Protein AF-A0A0A0B5E8-F1 (afdb_monomer_lite)

Foldseek 3Di:
DDDDDPPDDDPPDDDDPDDDPPDPDDDDDDDDDDDPQAAPPPGDGRPLQRQQWWQFPVGRTHGVCCCVPPVVQADPVPRGGTHGDDHDPD

Radius of gyration: 17.48 Å; chains: 1; bounding box: 31×32×61 Å

Structure (mmCIF, N/CA/C/O backbone):
data_AF-A0A0A0B5E8-F1
#
_entry.id   AF-A0A0A0B5E8-F1
#
loop_
_atom_site.group_PDB
_atom_site.id
_atom_site.type_symbol
_atom_site.label_atom_id
_atom_site.label_alt_id
_atom_site.label_comp_id
_atom_site.label_asym_id
_atom_site.label_entity_id
_atom_site.label_seq_id
_atom_site.pdbx_PDB_ins_code
_atom_site.Cartn_x
_atom_site.Cartn_y
_atom_site.Cartn_z
_atom_site.occupancy
_atom_site.B_iso_or_equiv
_atom_site.auth_seq_id
_atom_site.auth_comp_id
_atom_site.auth_asym_id
_atom_site.auth_atom_id
_atom_site.pdbx_PDB_model_num
ATOM 1 N N . MET A 1 1 ? -7.504 4.322 40.657 1.00 54.19 1 MET A N 1
ATOM 2 C CA . MET A 1 1 ? -6.706 3.157 40.218 1.00 54.19 1 MET A CA 1
ATOM 3 C C . MET A 1 1 ? -7.565 1.901 40.326 1.00 54.19 1 MET A C 1
ATOM 5 O O . MET A 1 1 ? -7.436 1.149 41.277 1.00 54.19 1 MET A O 1
ATOM 9 N N . ALA A 1 2 ? -8.497 1.726 39.388 1.00 51.12 2 ALA A N 1
ATOM 10 C CA . ALA A 1 2 ? -9.336 0.535 39.264 1.00 51.12 2 ALA A CA 1
ATOM 11 C C . ALA A 1 2 ? -9.403 0.196 37.771 1.00 51.12 2 ALA A C 1
ATOM 13 O O . ALA A 1 2 ? -10.200 0.746 37.014 1.00 51.12 2 ALA A O 1
ATOM 14 N N . VAL A 1 3 ? -8.453 -0.629 37.344 1.00 57.31 3 VAL A N 1
ATOM 15 C CA . VAL A 1 3 ? -8.409 -1.259 36.026 1.00 57.31 3 VAL A CA 1
ATOM 16 C C . VAL A 1 3 ? -9.424 -2.399 36.048 1.00 57.31 3 VAL A C 1
ATOM 18 O O . VAL A 1 3 ? -9.107 -3.428 36.627 1.00 57.31 3 VAL A O 1
ATOM 21 N N . LEU A 1 4 ? -10.622 -2.215 35.472 1.00 56.22 4 LEU A N 1
ATOM 22 C CA . LEU A 1 4 ? -11.404 -3.282 34.817 1.00 56.22 4 LEU A CA 1
ATOM 23 C C . LEU A 1 4 ? -12.675 -2.731 34.133 1.00 56.22 4 LEU A C 1
ATOM 25 O O . LEU A 1 4 ? -13.786 -2.860 34.636 1.00 56.22 4 LEU A O 1
ATOM 29 N N . LEU A 1 5 ? -12.539 -2.169 32.934 1.00 53.16 5 LEU A N 1
ATOM 30 C CA . LEU A 1 5 ? -13.595 -2.291 31.926 1.00 53.16 5 LEU A CA 1
ATOM 31 C C . LEU A 1 5 ? -12.954 -2.939 30.707 1.00 53.16 5 LEU A C 1
ATOM 33 O O . LEU A 1 5 ? -12.406 -2.279 29.830 1.00 53.16 5 LEU A O 1
ATOM 37 N N . LEU A 1 6 ? -12.976 -4.273 30.724 1.00 60.59 6 LEU A N 1
ATOM 38 C CA . LEU A 1 6 ? -12.762 -5.118 29.561 1.00 60.59 6 LEU A CA 1
ATOM 39 C C . LEU A 1 6 ? -13.759 -4.663 28.490 1.00 60.59 6 LEU A C 1
ATOM 41 O O . LEU A 1 6 ? -14.943 -5.001 28.551 1.00 60.59 6 LEU A O 1
ATOM 45 N N . VAL A 1 7 ? -13.289 -3.856 27.535 1.00 53.88 7 VAL A N 1
ATOM 46 C CA . VAL A 1 7 ? -14.019 -3.605 26.294 1.00 53.88 7 VAL A CA 1
ATOM 47 C C . VAL A 1 7 ? -14.273 -4.972 25.686 1.00 53.88 7 VAL A C 1
ATOM 49 O O . VAL A 1 7 ? -13.352 -5.705 25.328 1.00 53.88 7 VAL A O 1
ATOM 52 N N . ARG A 1 8 ? -15.552 -5.332 25.686 1.00 52.78 8 ARG A N 1
ATOM 53 C CA . ARG A 1 8 ? -16.085 -6.581 25.171 1.00 52.78 8 ARG A CA 1
ATOM 54 C C . ARG A 1 8 ? -15.479 -6.829 23.795 1.00 52.78 8 ARG A C 1
ATOM 56 O O . ARG A 1 8 ? -15.600 -5.991 22.905 1.00 52.78 8 ARG A O 1
ATOM 63 N N . ALA A 1 9 ? -14.832 -7.980 23.643 1.00 48.97 9 ALA A N 1
ATOM 64 C CA . ALA A 1 9 ? -14.525 -8.547 22.346 1.00 48.97 9 ALA A CA 1
ATOM 65 C C . ALA A 1 9 ? -15.811 -8.528 21.509 1.00 48.97 9 ALA A C 1
ATOM 67 O O . ALA A 1 9 ? -16.782 -9.181 21.882 1.00 48.97 9 ALA A O 1
ATOM 68 N N . SER A 1 10 ? -15.839 -7.745 2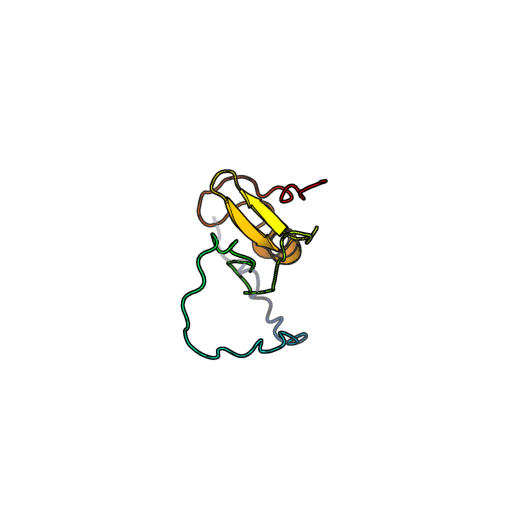0.429 1.00 47.84 10 SER A N 1
ATOM 69 C CA . SER A 1 10 ? -16.920 -7.793 19.445 1.00 47.84 10 SER A CA 1
ATOM 70 C C . SER A 1 10 ? -16.808 -9.107 18.672 1.00 47.84 10 SER A C 1
ATOM 72 O O . SER A 1 10 ? -15.857 -9.261 17.899 1.00 47.84 10 SER A O 1
ATOM 74 N N . PRO A 1 11 ? -17.749 -10.058 18.827 1.00 53.69 11 PRO A N 1
ATOM 75 C CA . PRO A 1 11 ? -17.847 -11.197 17.940 1.00 53.69 11 PRO A CA 1
ATOM 76 C C . PRO A 1 11 ? -18.645 -10.720 16.723 1.00 53.69 11 PRO A C 1
ATOM 78 O O . PRO A 1 11 ? -19.869 -10.658 16.744 1.00 53.69 11 PRO A O 1
ATOM 81 N N . GLY A 1 12 ? -17.927 -10.288 15.691 1.00 49.66 12 GLY A N 1
ATOM 82 C CA . GLY A 1 12 ? -18.483 -9.870 14.403 1.00 49.66 12 GLY A CA 1
ATOM 83 C C . GLY A 1 12 ? -17.927 -10.729 13.278 1.00 49.66 12 GLY A C 1
ATOM 84 O O . GLY A 1 12 ? -17.398 -10.211 12.299 1.00 49.66 12 GLY A O 1
ATOM 85 N N . ASP A 1 13 ? -17.963 -12.042 13.483 1.00 59.31 13 ASP A N 1
ATOM 86 C CA . ASP A 1 13 ? -17.843 -13.029 12.420 1.00 59.31 13 ASP A CA 1
ATOM 87 C C . ASP A 1 13 ? -19.089 -12.936 11.518 1.00 59.31 13 ASP A C 1
ATOM 89 O O . ASP A 1 13 ? -20.205 -12.775 12.012 1.00 59.31 13 ASP A O 1
ATOM 93 N N . GLN A 1 14 ? -18.872 -13.118 10.211 1.00 58.69 14 GLN A N 1
ATOM 94 C CA . GLN A 1 14 ? -19.861 -13.431 9.160 1.00 58.69 14 GLN A CA 1
ATOM 95 C C . GLN A 1 14 ? -20.460 -12.279 8.333 1.00 58.69 14 GLN A C 1
ATOM 97 O O . GLN A 1 14 ? -21.550 -11.789 8.600 1.00 58.69 14 GLN A O 1
ATOM 102 N N . ALA A 1 15 ? -19.803 -11.961 7.208 1.00 44.22 15 ALA A N 1
ATOM 103 C CA . ALA A 1 15 ? -20.336 -12.199 5.853 1.00 44.22 15 ALA A CA 1
ATOM 104 C C . ALA A 1 15 ? -19.443 -11.525 4.794 1.00 44.22 15 ALA A C 1
ATOM 106 O O . ALA A 1 15 ? -19.090 -10.359 4.928 1.00 44.22 15 ALA A O 1
ATOM 107 N N . GLY A 1 16 ? -19.099 -12.242 3.716 1.00 43.62 16 GLY A N 1
ATOM 108 C CA . GLY A 1 16 ? -18.487 -11.617 2.532 1.00 43.62 16 GLY A CA 1
ATOM 109 C C . GLY A 1 16 ? -17.289 -12.326 1.911 1.00 43.62 16 GLY A C 1
ATOM 110 O O . GLY A 1 16 ? -16.486 -11.691 1.238 1.00 43.62 16 GLY A O 1
ATOM 111 N N . ARG A 1 17 ? -17.145 -13.637 2.115 1.00 60.72 17 ARG A N 1
ATOM 112 C CA . ARG A 1 17 ? -16.191 -14.458 1.361 1.00 60.72 17 ARG A CA 1
ATOM 113 C C . ARG A 1 17 ? -16.620 -14.491 -0.110 1.00 60.72 17 ARG A C 1
ATOM 115 O O . ARG A 1 17 ? -17.479 -15.285 -0.477 1.00 60.72 17 ARG A O 1
ATOM 122 N N . ARG A 1 18 ? -16.032 -13.634 -0.942 1.00 52.94 18 ARG A N 1
ATOM 123 C CA . ARG A 1 18 ? -15.931 -13.829 -2.398 1.00 52.94 18 ARG A CA 1
ATOM 124 C C . ARG A 1 18 ? -14.546 -13.390 -2.867 1.00 52.94 18 ARG A C 1
ATOM 126 O O . ARG A 1 18 ? -14.405 -12.470 -3.659 1.00 52.94 18 ARG A O 1
ATOM 133 N N . GLY A 1 19 ? -13.520 -14.048 -2.332 1.00 45.38 19 GLY A N 1
ATOM 134 C CA . GLY A 1 19 ? -12.260 -14.178 -3.054 1.00 45.38 19 GLY A CA 1
ATOM 135 C C . GLY A 1 19 ? -12.471 -15.265 -4.097 1.00 45.38 19 GLY A C 1
ATOM 136 O O . GLY A 1 19 ? -12.742 -16.409 -3.734 1.00 45.38 19 GLY A O 1
ATOM 137 N N . ALA A 1 20 ? -12.439 -14.904 -5.376 1.00 54.09 20 ALA A N 1
ATOM 138 C CA . ALA A 1 20 ? -12.320 -15.902 -6.424 1.00 54.09 20 ALA A CA 1
ATOM 139 C C . ALA A 1 20 ? -10.980 -16.632 -6.214 1.00 54.09 20 ALA A C 1
ATOM 141 O O . ALA A 1 20 ? -9.962 -15.959 -6.049 1.00 54.09 20 ALA A O 1
ATOM 142 N N . PRO A 1 21 ? -10.939 -17.974 -6.187 1.00 42.41 21 PRO A N 1
ATOM 143 C CA . PRO A 1 21 ? -9.674 -18.682 -6.252 1.00 42.41 21 PRO A CA 1
ATOM 144 C C . PRO A 1 21 ? -9.136 -18.532 -7.679 1.00 42.41 21 PRO A C 1
ATOM 146 O O . PRO A 1 21 ? -9.492 -19.295 -8.575 1.00 42.41 21 PRO A O 1
ATOM 149 N N . GLY A 1 22 ? -8.304 -17.513 -7.900 1.00 45.75 22 GLY A N 1
ATOM 150 C CA . GLY A 1 22 ? -7.387 -17.491 -9.032 1.00 45.75 22 GLY A CA 1
ATOM 151 C C . GLY A 1 22 ? -6.451 -18.683 -8.875 1.00 45.75 22 GLY A C 1
ATOM 152 O O . GLY A 1 22 ? -5.657 -18.737 -7.939 1.00 45.75 22 GLY A O 1
ATOM 153 N N . ALA A 1 23 ? -6.645 -19.690 -9.718 1.00 46.78 23 ALA A N 1
ATOM 154 C CA . ALA A 1 23 ? -5.982 -20.977 -9.658 1.00 46.78 23 ALA A CA 1
ATOM 155 C C . ALA A 1 23 ? -4.454 -20.840 -9.552 1.00 46.78 23 ALA A C 1
ATOM 157 O O . ALA A 1 23 ? -3.786 -20.359 -10.467 1.00 46.78 23 ALA A O 1
ATOM 158 N N . ALA A 1 24 ? -3.897 -21.336 -8.447 1.00 52.22 24 ALA A N 1
ATOM 159 C CA . ALA A 1 24 ? -2.492 -21.694 -8.374 1.00 52.22 24 ALA A CA 1
ATOM 160 C C . ALA A 1 24 ? -2.257 -22.892 -9.308 1.00 52.22 24 ALA A C 1
ATOM 162 O O . ALA A 1 24 ? -2.526 -24.036 -8.946 1.00 52.22 24 ALA A O 1
ATOM 163 N N . THR A 1 25 ? -1.760 -22.629 -10.516 1.00 50.25 25 THR A N 1
ATOM 164 C CA . THR A 1 25 ? -1.205 -23.662 -11.400 1.00 50.25 25 THR A CA 1
ATOM 165 C C . THR A 1 25 ? 0.262 -23.340 -11.640 1.00 50.25 25 THR A C 1
ATOM 167 O O . THR A 1 25 ? 0.612 -22.228 -12.019 1.00 50.25 25 THR A O 1
ATOM 170 N N . GLY A 1 26 ? 1.120 -24.304 -11.314 1.00 44.12 26 GLY A N 1
ATOM 171 C CA . GLY A 1 26 ? 2.555 -24.122 -11.169 1.00 44.12 26 GLY A CA 1
ATOM 172 C C . GLY A 1 26 ? 3.308 -23.685 -12.429 1.00 44.12 26 GLY A C 1
ATOM 173 O O . GLY A 1 26 ? 3.015 -24.116 -13.538 1.00 44.12 26 GLY A O 1
ATOM 174 N N . GLY A 1 27 ? 4.343 -22.883 -12.170 1.00 62.38 27 GLY A N 1
ATOM 175 C CA . GLY A 1 27 ? 5.638 -22.815 -12.846 1.00 62.38 27 GLY A CA 1
ATOM 176 C C . GLY A 1 27 ? 5.694 -22.912 -14.370 1.00 62.38 27 GLY A C 1
ATOM 177 O O . GLY A 1 27 ? 5.679 -24.008 -14.928 1.00 62.38 27 GLY A O 1
ATOM 178 N N . ARG A 1 28 ? 6.018 -21.777 -15.001 1.00 52.44 28 ARG A N 1
ATOM 179 C CA . ARG A 1 28 ? 7.040 -21.657 -16.054 1.00 52.44 28 ARG A CA 1
ATOM 180 C C . ARG A 1 28 ? 7.551 -20.210 -16.097 1.00 52.44 28 ARG A C 1
ATOM 182 O O . ARG A 1 28 ? 6.860 -19.288 -15.697 1.00 52.44 28 ARG A O 1
ATOM 189 N N . ARG A 1 29 ? 8.826 -20.076 -16.452 1.00 56.59 29 ARG A N 1
ATOM 190 C CA . ARG A 1 29 ? 9.648 -18.864 -16.380 1.00 56.59 29 ARG A CA 1
ATOM 191 C C . ARG A 1 29 ? 9.187 -17.849 -17.426 1.00 56.59 29 ARG A C 1
ATOM 193 O O . ARG A 1 29 ? 9.429 -18.100 -18.599 1.00 56.59 29 ARG A O 1
ATOM 200 N N . ASP A 1 30 ? 8.671 -16.703 -16.997 1.00 47.56 30 ASP A N 1
ATOM 201 C CA . ASP A 1 30 ? 8.555 -15.521 -17.849 1.00 47.56 30 ASP A CA 1
ATOM 202 C C . ASP A 1 30 ? 9.217 -14.322 -17.167 1.00 47.56 30 ASP A C 1
ATOM 204 O O . ASP A 1 30 ? 8.886 -13.913 -16.056 1.00 47.56 30 ASP A O 1
ATOM 208 N N . ALA A 1 31 ? 10.245 -13.811 -17.836 1.00 54.69 31 ALA A N 1
ATOM 209 C CA . ALA A 1 31 ? 11.039 -12.674 -17.425 1.00 54.69 31 ALA A CA 1
ATOM 210 C C . ALA A 1 31 ? 10.269 -11.370 -17.684 1.00 54.69 31 ALA A C 1
ATOM 212 O O . ALA A 1 31 ? 10.304 -10.820 -18.780 1.00 54.69 31 ALA A O 1
ATOM 213 N N . ALA A 1 32 ? 9.616 -10.858 -16.648 1.00 50.50 32 ALA A N 1
ATOM 214 C CA . ALA A 1 32 ? 9.270 -9.452 -16.474 1.00 50.50 32 ALA A CA 1
ATOM 215 C C . ALA A 1 32 ? 9.138 -9.217 -14.966 1.00 50.50 32 ALA A C 1
ATOM 217 O O . ALA A 1 32 ? 8.644 -10.083 -14.255 1.00 50.50 32 ALA A O 1
ATOM 218 N N . MET A 1 33 ? 9.618 -8.086 -14.452 1.00 39.94 33 MET A N 1
ATOM 219 C CA . MET A 1 33 ? 9.537 -7.740 -13.030 1.00 39.94 33 MET A CA 1
ATOM 220 C C . MET A 1 33 ? 8.069 -7.792 -12.571 1.00 39.94 33 MET A C 1
ATOM 222 O O . MET A 1 33 ? 7.292 -6.884 -12.869 1.00 39.94 33 MET A O 1
ATOM 226 N N . GLU A 1 34 ? 7.674 -8.884 -11.912 1.00 49.19 34 GLU A N 1
ATOM 227 C CA . GLU A 1 34 ? 6.291 -9.117 -11.507 1.00 49.19 34 GLU A CA 1
ATOM 228 C C . GLU A 1 34 ? 5.917 -8.084 -10.441 1.00 49.19 34 GLU A C 1
ATOM 230 O O . GLU A 1 34 ? 6.361 -8.138 -9.292 1.00 49.19 34 GLU A O 1
ATOM 235 N N . MET A 1 35 ? 5.125 -7.083 -10.833 1.00 55.75 35 MET A N 1
ATOM 236 C CA . MET A 1 35 ? 4.508 -6.165 -9.881 1.00 55.75 35 MET A CA 1
ATOM 237 C C . MET A 1 35 ? 3.733 -7.003 -8.872 1.00 55.75 35 MET A C 1
ATOM 239 O O . MET A 1 35 ? 2.817 -7.700 -9.283 1.00 55.75 35 MET A O 1
ATOM 243 N N . ARG A 1 36 ? 4.063 -6.893 -7.576 1.00 63.44 36 ARG A N 1
ATOM 244 C CA . ARG A 1 36 ? 3.286 -7.466 -6.463 1.00 63.44 36 ARG A CA 1
ATOM 245 C C . ARG A 1 36 ? 1.858 -6.912 -6.537 1.00 63.44 36 ARG A C 1
ATOM 247 O O . ARG A 1 36 ? 1.630 -5.763 -6.129 1.00 63.44 36 ARG A O 1
ATOM 254 N N . PRO A 1 37 ? 0.895 -7.672 -7.092 1.00 75.62 37 PRO A N 1
ATOM 255 C CA . PRO A 1 37 ? -0.389 -7.133 -7.479 1.00 75.62 37 PRO A CA 1
ATOM 256 C C . PRO A 1 37 ? -1.432 -7.567 -6.462 1.00 75.62 37 PRO A C 1
ATOM 258 O O . PRO A 1 37 ? -2.565 -7.779 -6.839 1.00 75.62 37 PRO A O 1
ATOM 261 N N . ALA A 1 38 ? -1.069 -7.765 -5.197 1.00 90.12 38 ALA A N 1
ATOM 262 C CA . ALA A 1 38 ? -1.998 -8.237 -4.185 1.00 90.12 38 ALA A CA 1
ATOM 263 C C . ALA A 1 38 ? -1.790 -7.487 -2.873 1.00 90.12 38 ALA A C 1
ATOM 265 O O . ALA A 1 38 ? -0.680 -7.063 -2.545 1.00 90.12 38 ALA A O 1
ATOM 266 N N . CYS A 1 39 ? -2.869 -7.312 -2.115 1.00 94.19 39 CYS A N 1
ATOM 267 C CA . CYS A 1 39 ? -2.787 -6.761 -0.769 1.00 94.19 39 CYS A CA 1
ATOM 268 C C . CYS A 1 39 ? -2.049 -7.732 0.161 1.00 94.19 39 CYS A C 1
ATOM 270 O O . CYS A 1 39 ? -2.499 -8.858 0.352 1.00 94.19 39 CYS A O 1
ATOM 272 N N . GLU A 1 40 ? -1.005 -7.267 0.846 1.00 93.75 40 GLU A N 1
ATOM 273 C CA . GLU A 1 40 ? -0.217 -8.100 1.771 1.00 93.75 40 GLU A CA 1
ATOM 274 C C . GLU A 1 40 ? -1.010 -8.582 3.005 1.00 93.75 40 GLU A C 1
ATOM 276 O O . GLU A 1 40 ? -0.594 -9.519 3.677 1.00 93.75 40 GLU A O 1
ATOM 281 N N . ARG A 1 41 ? -2.170 -7.974 3.306 1.00 92.69 41 ARG A N 1
ATOM 282 C CA . ARG A 1 41 ? -3.040 -8.371 4.429 1.00 92.69 41 ARG A CA 1
ATOM 283 C C . ARG A 1 41 ? -4.147 -9.352 4.040 1.00 92.69 41 ARG A C 1
ATOM 285 O O . ARG A 1 41 ? -4.404 -1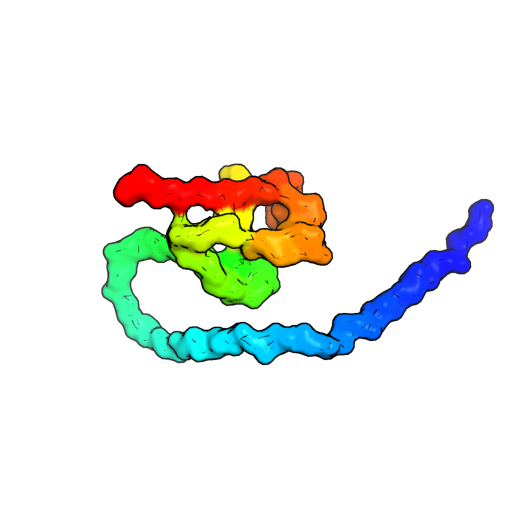0.282 4.796 1.00 92.69 41 ARG A O 1
ATOM 292 N N . CYS A 1 42 ? -4.866 -9.103 2.944 1.00 93.31 42 CYS A N 1
ATOM 293 C CA . CYS A 1 42 ? -6.047 -9.898 2.574 1.00 93.31 42 CYS A CA 1
ATOM 294 C C . CYS A 1 42 ? -5.915 -10.657 1.249 1.00 93.31 42 CYS A C 1
ATOM 296 O O . CYS A 1 42 ? -6.824 -11.405 0.905 1.00 93.31 42 CYS A O 1
ATOM 298 N N . GLY A 1 43 ? -4.825 -10.462 0.505 1.00 92.31 43 GLY A N 1
ATOM 299 C CA . GLY A 1 43 ? -4.561 -11.159 -0.753 1.00 92.31 43 GLY A CA 1
ATOM 300 C C . GLY A 1 43 ? -5.426 -10.725 -1.937 1.00 92.31 43 GLY A C 1
ATOM 301 O O . GLY A 1 43 ? -5.338 -11.354 -2.981 1.00 92.31 43 GLY A O 1
ATOM 302 N N . VAL A 1 44 ? -6.257 -9.679 -1.810 1.00 89.38 44 VAL A N 1
ATOM 303 C CA . VAL A 1 44 ? -7.054 -9.185 -2.948 1.00 89.38 44 VAL A CA 1
ATOM 304 C C . VAL A 1 44 ? -6.147 -8.665 -4.055 1.00 89.38 44 VAL A C 1
ATOM 306 O O . VAL A 1 44 ? -5.184 -7.952 -3.760 1.00 89.38 44 VAL A O 1
ATOM 309 N N . ASP A 1 45 ? -6.495 -8.969 -5.302 1.00 90.56 45 ASP A N 1
ATOM 310 C CA . ASP A 1 45 ? -5.799 -8.446 -6.469 1.00 90.56 45 ASP A CA 1
ATOM 311 C C . ASP A 1 45 ? -5.899 -6.911 -6.556 1.00 90.56 45 ASP A C 1
ATOM 313 O O . ASP A 1 45 ? -6.945 -6.284 -6.379 1.00 90.56 45 ASP A O 1
ATOM 317 N N . LEU A 1 46 ? -4.760 -6.302 -6.847 1.00 89.75 46 LEU A N 1
ATOM 318 C CA . LEU A 1 46 ? -4.452 -4.888 -6.977 1.00 89.75 46 LEU A CA 1
ATOM 319 C C . LEU A 1 46 ? -3.618 -4.704 -8.259 1.00 89.75 46 LEU A C 1
ATOM 321 O O . LEU A 1 46 ? -2.403 -4.468 -8.186 1.00 89.75 46 LEU A O 1
ATOM 325 N N . PRO A 1 47 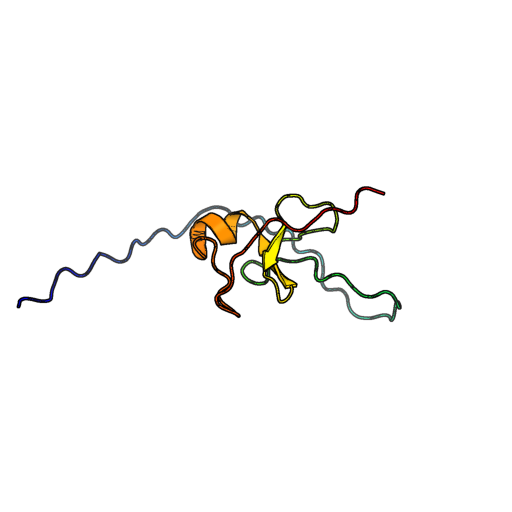? -4.256 -4.825 -9.443 1.00 86.19 47 PRO A N 1
ATOM 326 C CA . PRO A 1 47 ? -3.588 -4.640 -10.729 1.00 86.19 47 PRO A CA 1
ATOM 327 C C . PRO A 1 47 ? -2.973 -3.239 -10.848 1.00 86.19 47 PRO A C 1
ATOM 329 O O . PRO A 1 47 ? -3.332 -2.321 -10.111 1.00 86.19 47 PRO A O 1
ATOM 332 N N . ALA A 1 48 ? -2.071 -3.038 -11.811 1.00 83.38 48 ALA A N 1
ATOM 333 C CA . ALA A 1 48 ? -1.355 -1.768 -11.995 1.00 83.38 48 ALA A CA 1
ATOM 334 C C . ALA A 1 48 ? -2.277 -0.543 -12.186 1.00 83.38 48 ALA A C 1
ATOM 336 O O . ALA A 1 48 ? -1.919 0.566 -11.800 1.00 83.38 48 ALA A O 1
ATOM 337 N N . ALA A 1 49 ? -3.472 -0.750 -12.747 1.00 82.62 49 ALA A N 1
ATOM 338 C CA . ALA A 1 49 ? -4.492 0.283 -12.932 1.00 82.62 49 ALA A CA 1
ATOM 339 C C . ALA A 1 49 ? -5.426 0.464 -11.715 1.00 82.62 49 ALA A C 1
ATOM 341 O O . ALA A 1 49 ? -6.319 1.314 -11.744 1.00 82.62 49 ALA A O 1
ATOM 342 N N . SER A 1 50 ? -5.264 -0.337 -10.656 1.00 86.25 50 SER A N 1
ATOM 343 C CA . SER A 1 50 ? -6.122 -0.277 -9.474 1.00 86.25 50 SER A CA 1
ATOM 344 C C . SER A 1 50 ? -5.945 1.045 -8.737 1.00 86.25 50 SER A C 1
ATOM 346 O O . SER A 1 50 ? -4.853 1.390 -8.287 1.00 86.25 50 SER A O 1
ATOM 348 N N . ARG A 1 51 ? -7.059 1.755 -8.549 1.00 89.94 51 ARG A N 1
ATOM 349 C CA . ARG A 1 51 ? -7.125 2.989 -7.751 1.00 89.94 51 ARG A CA 1
ATOM 350 C C . ARG A 1 51 ? -7.228 2.729 -6.250 1.00 89.94 51 ARG A C 1
ATOM 352 O O . ARG A 1 51 ? -7.167 3.685 -5.474 1.00 89.94 51 ARG A O 1
ATOM 359 N N . ASP A 1 52 ? -7.401 1.466 -5.868 1.00 93.50 52 ASP A N 1
ATOM 360 C CA . ASP A 1 52 ? -7.538 1.015 -4.484 1.00 93.50 52 ASP A CA 1
ATOM 361 C C . ASP A 1 52 ? -6.229 0.465 -3.915 1.00 93.50 52 ASP A C 1
ATOM 363 O O . ASP A 1 52 ? -6.189 0.066 -2.753 1.00 93.50 52 ASP A O 1
ATOM 367 N N . ALA A 1 53 ? -5.155 0.442 -4.708 1.00 93.94 53 ALA A N 1
ATOM 368 C CA . ALA A 1 53 ? -3.830 0.117 -4.212 1.00 93.94 53 ALA A CA 1
ATOM 369 C C . ALA A 1 53 ? -3.286 1.287 -3.381 1.00 93.94 53 ALA A C 1
ATOM 371 O O . ALA A 1 53 ? -3.186 2.416 -3.858 1.00 93.94 53 ALA A O 1
ATOM 372 N N . MET A 1 54 ? -2.916 0.995 -2.142 1.00 95.31 54 MET A N 1
ATOM 373 C CA . MET A 1 54 ? -2.257 1.892 -1.203 1.00 95.31 54 MET A CA 1
ATOM 374 C C . MET A 1 54 ? -0.831 1.387 -0.979 1.00 95.31 54 MET A C 1
ATOM 376 O O . MET A 1 54 ? -0.628 0.184 -0.809 1.00 95.31 54 MET A O 1
ATOM 380 N N . VAL A 1 55 ? 0.148 2.284 -0.988 1.00 94.88 55 VAL A N 1
ATOM 381 C CA . VAL A 1 55 ? 1.571 1.976 -0.820 1.00 94.88 55 VAL A CA 1
ATOM 382 C C . VAL A 1 55 ? 2.208 2.879 0.229 1.00 94.88 55 VAL A C 1
ATOM 384 O O . VAL A 1 55 ? 1.788 4.021 0.400 1.00 94.88 55 VAL A O 1
ATOM 387 N N . CYS A 1 56 ? 3.220 2.375 0.932 1.00 95.12 56 CYS A N 1
ATOM 388 C CA . CYS A 1 56 ? 4.114 3.204 1.747 1.00 95.12 56 CYS A CA 1
ATOM 389 C C . CYS A 1 56 ? 5.402 3.544 0.975 1.00 95.12 56 CYS A C 1
ATOM 391 O O . CYS A 1 56 ? 5.635 3.019 -0.113 1.00 95.12 56 CYS A O 1
ATOM 393 N N . SER A 1 57 ? 6.289 4.355 1.562 1.00 91.88 57 SER A N 1
ATOM 394 C CA . SER A 1 57 ? 7.592 4.717 0.967 1.00 91.88 57 SER A CA 1
ATOM 395 C C . SER A 1 57 ? 8.539 3.534 0.720 1.00 91.88 57 SER A C 1
ATOM 397 O O . SER A 1 57 ? 9.479 3.661 -0.053 1.00 91.88 57 SER A O 1
ATOM 399 N N . PHE A 1 58 ? 8.294 2.392 1.369 1.00 92.81 58 PHE A N 1
ATOM 400 C CA . PHE A 1 58 ? 9.020 1.130 1.159 1.00 92.81 58 PHE A CA 1
ATOM 401 C C . PHE A 1 58 ? 8.265 0.162 0.234 1.00 92.81 58 PHE A C 1
ATOM 403 O O . PHE A 1 58 ? 8.576 -1.025 0.177 1.00 92.81 58 PHE A O 1
ATOM 410 N N . GLU A 1 59 ? 7.233 0.655 -0.454 1.00 92.00 59 GLU A N 1
ATOM 411 C CA . GLU A 1 59 ? 6.477 -0.077 -1.472 1.00 92.00 59 GLU A CA 1
ATOM 412 C C . GLU A 1 59 ? 5.723 -1.322 -0.951 1.00 92.00 59 GLU A C 1
ATOM 414 O O . GLU A 1 59 ? 5.342 -2.203 -1.727 1.00 92.00 59 GLU A O 1
ATOM 419 N N . CYS A 1 60 ? 5.430 -1.400 0.356 1.00 93.75 60 CYS A N 1
ATOM 420 C CA . CYS A 1 60 ? 4.457 -2.368 0.878 1.00 93.75 60 CYS A CA 1
ATOM 421 C C . CYS A 1 60 ? 3.071 -2.039 0.320 1.00 93.75 60 CYS A C 1
ATOM 423 O O . CYS A 1 60 ? 2.659 -0.880 0.366 1.00 93.75 60 CYS A O 1
ATOM 425 N N . THR A 1 61 ? 2.341 -3.036 -0.183 1.00 93.81 61 THR A N 1
ATOM 426 C CA . THR A 1 61 ? 1.067 -2.808 -0.887 1.00 93.81 61 THR A CA 1
ATOM 427 C C . THR A 1 61 ? -0.136 -3.322 -0.095 1.00 93.81 61 THR A C 1
ATOM 429 O O . THR A 1 61 ? -0.225 -4.502 0.249 1.00 93.81 61 THR A O 1
ATOM 432 N N . PHE A 1 62 ? -1.126 -2.455 0.123 1.00 95.50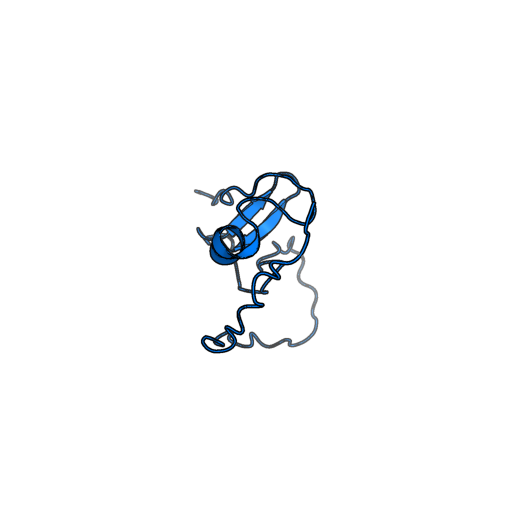 62 PHE A N 1
ATOM 433 C CA . PHE A 1 62 ? -2.393 -2.786 0.778 1.00 95.50 62 PHE A CA 1
ATOM 434 C C . PHE A 1 62 ? -3.588 -2.271 -0.019 1.00 95.50 62 PHE A C 1
ATOM 436 O O . PHE A 1 62 ? -3.472 -1.309 -0.766 1.00 95.50 62 PHE A O 1
ATOM 443 N N . CYS A 1 63 ? -4.755 -2.900 0.121 1.00 96.56 63 CYS A N 1
ATOM 444 C CA . CYS A 1 63 ? -5.972 -2.352 -0.469 1.00 96.56 63 CYS A CA 1
ATOM 445 C C . CYS A 1 63 ? -6.541 -1.239 0.416 1.00 96.56 63 CYS A C 1
ATOM 447 O O . CYS A 1 63 ? -6.411 -1.283 1.643 1.00 96.56 63 CYS A O 1
ATOM 449 N N . ARG A 1 64 ? -7.246 -0.286 -0.197 1.00 96.19 64 ARG A N 1
ATOM 450 C CA . ARG A 1 64 ? -7.923 0.823 0.485 1.00 96.19 64 ARG A CA 1
ATOM 451 C C . ARG A 1 64 ? -8.780 0.359 1.664 1.00 96.19 64 ARG A C 1
ATOM 453 O O . ARG A 1 64 ? -8.697 0.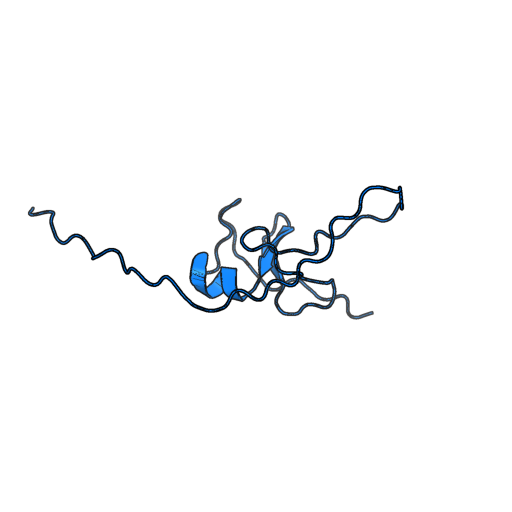938 2.740 1.00 96.19 64 ARG A O 1
ATOM 460 N N . GLY A 1 65 ? -9.524 -0.737 1.497 1.00 96.12 65 GLY A N 1
ATOM 461 C CA . GLY A 1 65 ? -10.337 -1.315 2.568 1.00 96.12 65 GLY A CA 1
ATOM 462 C C . GLY A 1 65 ? -9.512 -1.759 3.781 1.00 96.12 65 GLY A C 1
ATOM 463 O O . GLY A 1 65 ? -9.878 -1.454 4.911 1.00 96.12 65 GLY A O 1
ATOM 464 N N . CYS A 1 66 ? -8.364 -2.417 3.581 1.00 96.00 66 CYS A N 1
ATOM 465 C CA . CYS A 1 66 ? -7.472 -2.762 4.693 1.00 96.00 66 CYS A CA 1
ATOM 466 C C . CYS A 1 66 ? -6.878 -1.510 5.342 1.00 96.00 66 CYS A C 1
ATOM 468 O O . CYS A 1 66 ? -6.824 -1.436 6.571 1.00 96.00 66 CYS A O 1
ATOM 470 N N . THR A 1 67 ? -6.473 -0.533 4.531 1.00 96.38 67 THR A N 1
ATOM 471 C CA . THR A 1 67 ? -5.919 0.7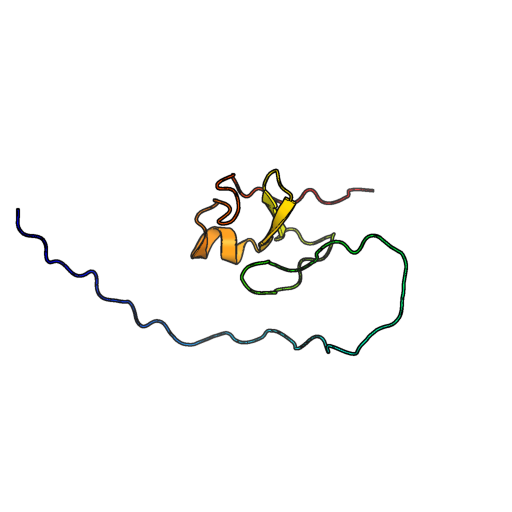36 5.009 1.00 96.38 67 THR A CA 1
ATOM 472 C C . THR A 1 67 ? -6.898 1.479 5.916 1.00 96.38 67 THR A C 1
ATOM 474 O O . THR A 1 67 ? -6.518 1.869 7.016 1.00 96.38 67 THR A O 1
ATOM 477 N N . GLU A 1 68 ? -8.158 1.618 5.502 1.00 95.50 68 GLU A N 1
ATOM 478 C CA . GLU A 1 68 ? -9.184 2.361 6.245 1.00 95.50 68 GLU A CA 1
ATOM 479 C C . GLU A 1 68 ? -9.749 1.558 7.429 1.00 95.50 68 GLU A C 1
ATOM 481 O O . GLU A 1 68 ? -9.942 2.106 8.510 1.00 95.50 68 GLU A O 1
ATOM 486 N N . GLN A 1 69 ? -9.993 0.254 7.262 1.00 93.88 69 GLN A N 1
ATOM 487 C CA . GLN A 1 69 ? -10.736 -0.535 8.256 1.00 93.88 69 GLN A CA 1
ATOM 488 C C . GLN A 1 69 ? -9.854 -1.242 9.287 1.00 93.88 69 GLN A C 1
ATOM 490 O O . GLN A 1 69 ? -10.342 -1.604 10.356 1.00 93.88 69 GLN A O 1
ATOM 495 N N . ARG A 1 70 ? -8.590 -1.539 8.956 1.00 92.88 70 ARG A N 1
ATOM 496 C CA . ARG A 1 70 ? -7.724 -2.403 9.785 1.00 92.88 70 ARG A CA 1
ATOM 497 C C . ARG A 1 70 ? -6.399 -1.765 10.169 1.00 92.88 70 ARG A C 1
ATOM 499 O O . ARG A 1 70 ? -5.846 -2.145 11.194 1.00 92.88 70 ARG A O 1
ATOM 506 N N . LEU A 1 71 ? -5.873 -0.877 9.331 1.00 93.38 71 LEU A N 1
ATOM 507 C CA . LEU A 1 71 ? -4.522 -0.333 9.475 1.00 93.38 71 LEU A CA 1
ATOM 508 C C . LEU A 1 71 ? -4.507 1.146 9.890 1.00 93.38 71 LEU A C 1
ATOM 510 O O . LEU A 1 71 ? -3.470 1.644 10.309 1.00 93.38 71 LEU A O 1
ATOM 514 N N . GLY A 1 72 ? -5.636 1.852 9.775 1.00 94.56 72 GLY A N 1
ATOM 515 C CA . GLY A 1 72 ? -5.749 3.257 10.173 1.00 94.56 72 GLY A CA 1
ATOM 516 C C . GLY A 1 72 ? -4.841 4.197 9.377 1.00 94.56 72 GLY A C 1
ATOM 517 O O . GLY A 1 72 ? -4.346 5.171 9.929 1.00 94.56 72 GLY A O 1
ATOM 518 N N . GLY A 1 73 ? -4.570 3.889 8.105 1.00 95.31 73 GLY A N 1
ATOM 519 C CA . GLY A 1 73 ? -3.666 4.695 7.276 1.00 95.31 73 GLY A CA 1
ATOM 520 C C . GLY A 1 73 ? -2.170 4.451 7.506 1.00 95.31 73 GLY A C 1
ATOM 521 O O . GLY A 1 73 ? -1.362 5.062 6.813 1.00 95.31 73 GLY A O 1
ATOM 522 N N . VAL A 1 74 ? -1.781 3.549 8.414 1.00 96.38 74 VAL A N 1
ATOM 523 C CA . VAL A 1 74 ? -0.373 3.294 8.763 1.00 96.38 74 VAL A CA 1
ATOM 524 C C . VAL A 1 74 ? 0.059 1.896 8.326 1.00 96.38 74 VAL A C 1
ATOM 526 O O . VAL A 1 74 ? -0.629 0.903 8.557 1.00 96.38 74 VAL A O 1
ATOM 529 N N . CYS A 1 75 ? 1.222 1.795 7.690 1.00 95.50 75 CYS A N 1
ATOM 530 C CA . CYS A 1 75 ? 1.791 0.525 7.268 1.00 95.50 75 CYS A CA 1
ATOM 531 C C . CYS A 1 75 ? 2.239 -0.295 8.491 1.00 95.50 75 CYS A C 1
ATOM 533 O O . CYS A 1 75 ? 3.105 0.162 9.238 1.00 95.50 75 CYS A O 1
ATOM 535 N N . PRO A 1 76 ? 1.748 -1.534 8.676 1.00 93.88 76 PRO A N 1
ATOM 536 C CA . PRO A 1 76 ? 2.128 -2.369 9.816 1.00 93.88 76 PRO A CA 1
ATOM 537 C C . PRO A 1 76 ? 3.568 -2.894 9.726 1.00 93.88 76 PRO A C 1
ATOM 539 O O . PRO A 1 76 ? 4.114 -3.334 10.731 1.00 93.88 76 PRO A O 1
ATOM 542 N N . ASN A 1 77 ? 4.177 -2.856 8.536 1.00 90.38 77 ASN A N 1
ATOM 543 C CA . ASN A 1 77 ? 5.515 -3.400 8.302 1.00 90.38 77 ASN A CA 1
ATOM 544 C C . ASN A 1 77 ? 6.622 -2.364 8.542 1.00 90.38 77 ASN A C 1
ATOM 546 O O . ASN A 1 77 ? 7.717 -2.734 8.949 1.00 90.38 77 ASN A O 1
ATOM 550 N N . CYS A 1 78 ? 6.359 -1.077 8.282 1.00 92.69 78 CYS A N 1
ATOM 551 C CA . CYS A 1 78 ? 7.372 -0.018 8.386 1.00 92.69 78 CYS A CA 1
ATOM 552 C C . CYS A 1 78 ? 6.962 1.188 9.244 1.00 92.69 78 CYS A C 1
ATOM 554 O O . CYS A 1 78 ? 7.786 2.069 9.464 1.00 92.69 78 CYS A O 1
ATOM 556 N N . GLY A 1 79 ? 5.704 1.277 9.691 1.00 94.50 79 GLY A N 1
ATOM 557 C CA . GLY A 1 79 ? 5.187 2.422 10.452 1.00 94.50 79 GLY A CA 1
ATOM 558 C C . GLY A 1 79 ? 4.961 3.702 9.635 1.00 94.50 79 GLY A C 1
ATOM 559 O O . GLY A 1 79 ? 4.549 4.710 10.199 1.00 94.50 79 GLY A O 1
ATOM 560 N N . GLY A 1 80 ? 5.219 3.684 8.323 1.00 95.50 80 GLY A N 1
ATOM 561 C CA . GLY A 1 80 ? 4.994 4.825 7.432 1.00 95.50 80 GLY A CA 1
ATOM 562 C C . GLY A 1 80 ? 3.531 4.999 7.014 1.00 95.50 80 GLY A C 1
ATOM 563 O O . GLY A 1 80 ? 2.719 4.086 7.156 1.00 95.50 80 GLY A O 1
ATOM 564 N N . GLU A 1 81 ? 3.207 6.158 6.445 1.00 97.06 81 GLU A N 1
ATOM 565 C CA . GLU A 1 81 ? 1.875 6.444 5.902 1.00 97.06 81 GLU A CA 1
ATOM 566 C C . GLU A 1 81 ? 1.581 5.600 4.650 1.00 97.06 81 GLU A C 1
ATOM 568 O O . GLU A 1 81 ? 2.456 5.359 3.812 1.00 97.06 81 GLU A O 1
ATOM 573 N N . LEU A 1 82 ? 0.336 5.141 4.531 1.00 96.62 82 LEU A N 1
ATOM 574 C CA . LEU A 1 82 ? -0.189 4.475 3.345 1.00 96.62 82 LEU A CA 1
ATOM 575 C C . LEU A 1 82 ? -0.917 5.488 2.461 1.00 96.62 82 LEU A C 1
ATOM 577 O O . LEU A 1 82 ? -2.023 5.925 2.780 1.00 96.62 82 LEU A O 1
ATOM 581 N N . VAL A 1 83 ? -0.332 5.789 1.305 1.00 96.25 83 VAL A N 1
ATOM 582 C CA . VAL A 1 83 ? -0.878 6.714 0.301 1.00 96.25 83 VAL A CA 1
ATOM 583 C C . VAL A 1 83 ? -1.327 5.959 -0.947 1.00 96.25 83 VAL A C 1
ATOM 585 O O . VAL A 1 83 ? -0.941 4.813 -1.158 1.00 96.25 83 VAL A O 1
ATOM 588 N N . ARG A 1 84 ? -2.163 6.563 -1.800 1.00 94.62 84 ARG A N 1
ATOM 589 C CA . ARG A 1 84 ? -2.588 5.906 -3.050 1.00 94.62 84 ARG A CA 1
ATOM 590 C C . ARG A 1 84 ? -1.387 5.621 -3.951 1.00 94.62 84 ARG A C 1
ATOM 592 O O . ARG A 1 84 ? -0.564 6.504 -4.186 1.00 94.62 84 ARG A O 1
ATOM 599 N N . ARG A 1 85 ? -1.334 4.407 -4.505 1.00 91.81 85 ARG A N 1
ATOM 600 C CA . ARG A 1 85 ? -0.354 4.008 -5.519 1.00 91.81 85 ARG A CA 1
ATOM 601 C C . ARG A 1 85 ? -0.523 4.907 -6.752 1.00 91.81 85 ARG A C 1
ATOM 603 O O . ARG A 1 85 ? -1.626 4.958 -7.301 1.00 91.81 85 ARG A O 1
ATOM 610 N N . PRO A 1 86 ? 0.538 5.583 -7.219 1.00 86.88 86 PRO A N 1
ATOM 611 C CA . PRO A 1 86 ? 0.489 6.324 -8.472 1.00 86.88 86 PRO A CA 1
ATOM 612 C C . PRO A 1 86 ? 0.153 5.393 -9.642 1.00 86.88 86 PRO A C 1
ATOM 614 O O . PRO A 1 86 ? 0.803 4.365 -9.834 1.00 86.88 86 PRO A O 1
ATOM 617 N N . THR A 1 87 ? -0.855 5.745 -10.438 1.00 81.50 87 THR A N 1
ATOM 618 C CA . THR A 1 87 ? -1.180 5.016 -11.669 1.00 81.50 87 THR A CA 1
ATOM 619 C C . THR A 1 87 ? -0.341 5.562 -12.817 1.00 81.50 87 THR A C 1
ATOM 621 O O . THR A 1 87 ? -0.276 6.781 -13.003 1.00 81.50 87 THR A O 1
ATOM 624 N N . ARG A 1 88 ? 0.269 4.683 -13.622 1.00 69.81 88 ARG A N 1
ATOM 625 C CA . ARG A 1 88 ? 0.904 5.105 -14.879 1.00 69.81 88 ARG A CA 1
ATOM 626 C C . ARG A 1 88 ? -0.164 5.756 -15.758 1.00 69.81 88 ARG A C 1
ATOM 628 O O . ARG A 1 88 ? -1.165 5.128 -16.085 1.00 69.81 88 ARG A O 1
ATOM 635 N N . THR A 1 89 ? 0.031 7.031 -16.067 1.00 63.44 89 THR A N 1
ATOM 636 C CA . THR A 1 89 ? -0.758 7.762 -17.058 1.00 63.44 89 THR A CA 1
ATOM 637 C C . THR A 1 89 ? 0.147 7.862 -18.276 1.00 63.44 89 THR A C 1
ATOM 639 O O . THR A 1 89 ? 1.019 8.726 -18.302 1.00 63.44 89 THR A O 1
ATOM 642 N N . GLY A 1 90 ? 0.053 6.903 -19.197 1.00 53.88 90 GLY A N 1
ATOM 643 C CA . GLY A 1 90 ? 0.965 6.798 -20.339 1.00 53.88 90 GLY A CA 1
ATOM 644 C C . GLY A 1 90 ? 0.963 5.416 -20.956 1.00 53.88 90 GLY A C 1
ATOM 645 O O . GLY A 1 90 ? 1.191 4.455 -20.188 1.00 53.88 90 GLY A O 1
#

Organism: NCBI:txid1408250

InterPro domains:
  IPR010696 Protein of unknown function DUF1272 [PF06906] (33-88)

Sequence (90 aa):
MAVLLLVRASPGDQAGRRGAPGAATGGRRDAAMEMRPACERCGVDLPAASRDAMVCSFECTFCRGCTEQRLGGVCPNCGGELVRRPTRTG

Secondary structure (DSSP, 8-state):
-------------------------------S-----B-TTT--B--TT-TTEEE-TT--EEEHHHIIIIITTB-TTT--B-EEPPPP--

pLDDT: mean 75.25, std 20.34, range [39.94, 97.06]